Protein AF-A0A3D8VDT6-F1 (afdb_monomer_lite)

Foldseek 3Di:
DPLDADPQWDKDWDQDPPQLKIKIWIAHNVRDIDIDIDHNDPCRVVVSVVVVSCCSVVSPD

Sequence (61 aa):
MGDSLPPGWHIEIETDDASGGSTLALVRPDGQRVEWHADASPDAPELLRELAQDIIRSGRG

Secondary structure (DSSP, 8-state):
---PPSTT-EEEEEE-TTT--EEEEEEPTTS-EEEEEEPS-TTHHHHHHHHHHHHHHHTT-

Radius of gyration: 12.21 Å; chains: 1; bounding box: 35×17×31 Å

Structure (mmCIF, N/CA/C/O backbone):
data_AF-A0A3D8VDT6-F1
#
_entry.id   AF-A0A3D8VDT6-F1
#
loop_
_atom_site.group_PDB
_atom_site.id
_atom_site.type_symbol
_atom_site.label_atom_id
_atom_site.label_alt_id
_atom_site.label_comp_id
_atom_site.label_asym_id
_atom_site.label_entity_id
_atom_site.label_seq_id
_atom_site.pdbx_PDB_ins_code
_atom_site.Cartn_x
_atom_site.Cartn_y
_atom_site.Cartn_z
_atom_site.occupancy
_atom_site.B_iso_or_equiv
_atom_site.auth_seq_id
_atom_site.auth_comp_id
_atom_site.auth_asym_id
_atom_site.auth_atom_id
_atom_site.pdbx_PDB_model_num
ATOM 1 N N . MET A 1 1 ? -17.925 10.210 -5.050 1.00 44.22 1 MET A N 1
ATOM 2 C CA . MET A 1 1 ? -17.375 8.847 -5.159 1.00 44.22 1 MET A CA 1
ATOM 3 C C . MET A 1 1 ? -16.213 8.779 -4.195 1.00 44.22 1 MET A C 1
ATOM 5 O O . MET A 1 1 ? -15.182 9.373 -4.467 1.00 44.22 1 MET A O 1
ATOM 9 N N . GLY A 1 2 ? -16.462 8.252 -2.999 1.00 41.47 2 GLY A N 1
ATOM 10 C CA . GLY A 1 2 ? -15.429 7.994 -2.004 1.00 41.47 2 GLY A CA 1
ATOM 11 C C . GLY A 1 2 ? -15.260 6.491 -1.941 1.00 41.47 2 GLY A C 1
ATOM 12 O O . GLY A 1 2 ? -15.920 5.840 -1.138 1.00 41.47 2 GLY A O 1
ATOM 13 N N . ASP A 1 3 ? -14.459 5.943 -2.848 1.00 54.06 3 ASP A N 1
ATOM 14 C CA . ASP A 1 3 ? -13.939 4.582 -2.753 1.00 54.06 3 ASP A CA 1
ATOM 15 C C . ASP A 1 3 ? -12.887 4.609 -1.637 1.00 54.06 3 ASP A C 1
ATOM 17 O O . ASP A 1 3 ? -11.684 4.708 -1.863 1.00 54.06 3 ASP A O 1
ATOM 21 N N . SER A 1 4 ? -13.374 4.722 -0.403 1.00 62.16 4 SER A N 1
ATOM 22 C CA . SER A 1 4 ? -12.552 4.881 0.785 1.00 62.16 4 SER A CA 1
ATOM 23 C C . SER A 1 4 ? -12.458 3.537 1.473 1.00 62.16 4 SER A C 1
ATOM 25 O O . SER A 1 4 ? -13.473 2.915 1.789 1.00 62.16 4 SER A O 1
ATOM 27 N N . LEU A 1 5 ? -11.218 3.108 1.691 1.00 73.69 5 LEU A N 1
ATOM 28 C CA . LEU A 1 5 ? -10.893 1.971 2.534 1.00 73.69 5 LEU A CA 1
ATOM 29 C C . LEU A 1 5 ? -11.644 2.062 3.875 1.00 73.69 5 LEU A C 1
ATOM 31 O O . LEU A 1 5 ? -11.986 3.170 4.315 1.00 73.69 5 LEU A O 1
ATOM 35 N N . PRO A 1 6 ? -11.881 0.924 4.553 1.00 79.94 6 PRO A N 1
ATOM 36 C CA . PRO A 1 6 ? -12.453 0.942 5.890 1.00 79.94 6 PRO A CA 1
ATOM 37 C C . PRO A 1 6 ? -11.680 1.915 6.797 1.00 79.94 6 PRO A C 1
ATOM 39 O O . PRO A 1 6 ? -10.475 2.107 6.614 1.00 79.94 6 PRO A O 1
ATOM 42 N N . PRO A 1 7 ? -12.334 2.546 7.784 1.00 78.94 7 PRO A N 1
ATOM 43 C CA . PRO A 1 7 ? -11.675 3.538 8.624 1.00 78.94 7 PRO A CA 1
ATOM 44 C C . PRO A 1 7 ? -10.404 2.962 9.268 1.00 78.94 7 PRO A C 1
ATOM 46 O O . PRO A 1 7 ? -10.428 1.898 9.887 1.00 78.94 7 PRO A O 1
ATOM 49 N N . GLY A 1 8 ? -9.285 3.669 9.086 1.00 81.81 8 GLY A N 1
ATOM 50 C CA . GLY A 1 8 ? -7.962 3.281 9.588 1.00 81.81 8 GLY A CA 1
ATOM 51 C C . GLY A 1 8 ? -7.140 2.382 8.658 1.00 81.81 8 GLY A C 1
ATOM 52 O O . GLY A 1 8 ? -5.961 2.162 8.925 1.00 81.81 8 GLY A O 1
ATOM 53 N N . TRP A 1 9 ? -7.716 1.899 7.557 1.00 86.62 9 TRP A N 1
ATOM 54 C CA . TRP A 1 9 ? -6.962 1.217 6.511 1.00 86.62 9 TRP A CA 1
ATOM 55 C C . TRP A 1 9 ? -6.305 2.250 5.598 1.00 86.62 9 TRP A C 1
ATOM 57 O O . TRP A 1 9 ? -6.936 3.230 5.195 1.00 86.62 9 TRP A O 1
ATOM 67 N N . HIS A 1 10 ? -5.045 2.018 5.251 1.00 87.75 10 HIS A N 1
ATOM 68 C CA . HIS A 1 10 ? -4.335 2.817 4.260 1.00 87.75 10 HIS A CA 1
ATOM 69 C C . HIS A 1 10 ? -3.439 1.931 3.404 1.00 87.75 10 HIS A C 1
ATOM 71 O O . HIS A 1 10 ? -3.031 0.844 3.812 1.00 87.75 10 HIS A O 1
ATOM 77 N N . ILE A 1 11 ? -3.184 2.398 2.189 1.00 86.94 11 ILE A N 1
ATOM 78 C CA . ILE A 1 11 ? -2.324 1.730 1.223 1.00 86.94 11 ILE A CA 1
ATOM 79 C C . ILE A 1 11 ? -1.079 2.590 1.044 1.00 86.94 11 ILE A C 1
ATOM 81 O O . ILE A 1 11 ? -1.188 3.793 0.806 1.00 86.94 11 ILE A O 1
ATOM 85 N N . GLU A 1 12 ? 0.083 1.961 1.144 1.00 88.88 12 GLU A N 1
ATOM 86 C CA . GLU A 1 12 ? 1.386 2.545 0.850 1.00 88.88 12 GLU A CA 1
ATOM 87 C C . GLU A 1 12 ? 1.918 1.873 -0.425 1.00 88.88 12 GLU A C 1
ATOM 89 O O . GLU A 1 12 ? 1.845 0.653 -0.563 1.00 88.88 12 GLU A O 1
ATOM 94 N N . ILE A 1 13 ? 2.401 2.659 -1.388 1.00 85.56 13 ILE A N 1
ATOM 95 C CA . ILE A 1 13 ? 3.059 2.142 -2.595 1.00 85.56 13 ILE A CA 1
ATOM 96 C C . ILE A 1 13 ? 4.476 2.687 -2.581 1.00 85.56 13 ILE A C 1
ATOM 98 O O . ILE A 1 13 ? 4.670 3.902 -2.611 1.00 85.56 13 ILE A O 1
ATOM 102 N N . GLU A 1 14 ? 5.44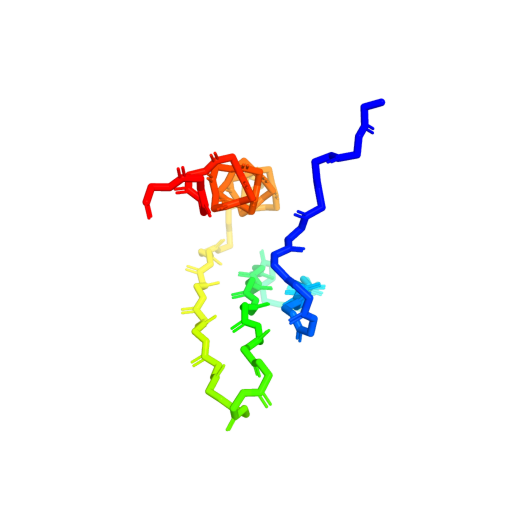6 1.785 -2.538 1.00 86.38 14 GLU A N 1
ATOM 103 C CA . GLU A 1 14 ? 6.861 2.099 -2.659 1.00 86.38 14 GLU A CA 1
ATOM 104 C C . GLU A 1 14 ? 7.355 1.591 -4.012 1.00 86.38 14 GLU A C 1
ATOM 106 O O . GLU A 1 14 ? 7.113 0.447 -4.395 1.00 86.38 14 GLU A O 1
ATOM 111 N N . THR A 1 15 ? 8.018 2.453 -4.771 1.00 83.62 15 THR A N 1
ATOM 112 C CA . THR A 1 15 ? 8.631 2.083 -6.048 1.00 83.62 15 THR A CA 1
ATOM 113 C C . THR A 1 15 ? 10.129 2.216 -5.876 1.00 83.62 15 THR A C 1
ATOM 115 O O . THR A 1 15 ? 10.628 3.314 -5.632 1.00 83.62 15 THR A O 1
ATOM 118 N N . ASP A 1 16 ? 10.834 1.094 -5.966 1.00 81.50 16 ASP A N 1
ATOM 119 C CA . ASP A 1 16 ? 12.283 1.071 -5.872 1.00 81.50 16 ASP A CA 1
ATOM 120 C C . ASP A 1 16 ? 12.874 1.252 -7.271 1.00 81.50 16 ASP A C 1
ATOM 122 O O . ASP A 1 16 ? 12.892 0.335 -8.093 1.00 81.50 16 ASP A O 1
ATOM 126 N N . ASP A 1 17 ? 13.352 2.464 -7.545 1.00 71.69 17 ASP A N 1
ATOM 127 C CA . ASP A 1 17 ? 13.960 2.829 -8.830 1.00 71.69 17 ASP A CA 1
ATOM 128 C C . ASP A 1 17 ? 15.256 2.035 -9.099 1.00 71.69 17 ASP A C 1
ATOM 130 O O . ASP A 1 17 ? 15.599 1.759 -10.245 1.00 71.69 17 ASP A O 1
ATOM 134 N N . ALA A 1 18 ? 15.950 1.593 -8.040 1.00 78.94 18 ALA A N 1
ATOM 135 C CA . ALA A 1 18 ? 17.202 0.845 -8.145 1.00 78.94 18 ALA A CA 1
ATOM 136 C 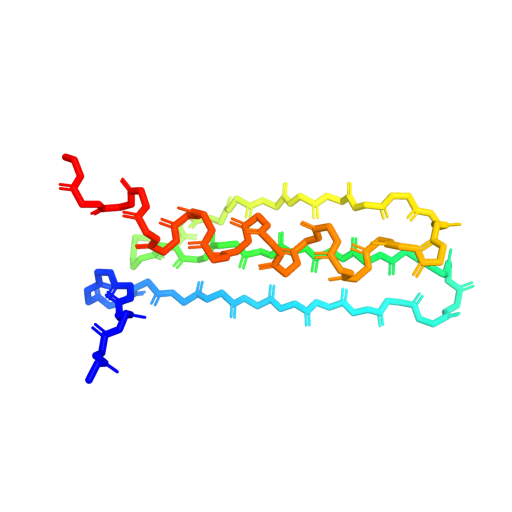C . ALA A 1 18 ? 17.002 -0.616 -8.588 1.00 78.94 18 ALA A C 1
ATOM 138 O O . ALA A 1 18 ? 17.791 -1.138 -9.377 1.00 78.94 18 ALA A O 1
ATOM 139 N N . SER A 1 19 ? 15.955 -1.273 -8.091 1.00 68.25 19 SER A N 1
ATOM 140 C CA . SER A 1 19 ? 15.606 -2.659 -8.422 1.00 68.25 19 SER A CA 1
ATOM 141 C C . SER A 1 19 ? 14.580 -2.745 -9.551 1.00 68.25 19 SER A C 1
ATOM 143 O O . SER A 1 19 ? 14.307 -3.840 -10.033 1.00 68.25 19 SER A O 1
ATOM 145 N N . GLY A 1 20 ? 13.974 -1.619 -9.945 1.00 75.94 20 GLY A N 1
ATOM 146 C CA . GLY A 1 20 ? 12.831 -1.568 -10.861 1.00 75.94 20 GLY A CA 1
ATOM 147 C C . GLY A 1 20 ? 11.564 -2.219 -10.296 1.00 75.94 20 GLY A C 1
ATOM 148 O O . GLY A 1 20 ? 10.561 -2.332 -10.997 1.00 75.94 20 GLY A O 1
ATOM 149 N N . GLY A 1 21 ? 11.615 -2.673 -9.044 1.00 85.62 21 GLY A N 1
ATOM 150 C CA . GLY A 1 21 ? 10.531 -3.354 -8.361 1.00 85.62 21 GLY A CA 1
ATOM 151 C C . GLY A 1 21 ? 9.564 -2.355 -7.749 1.00 85.62 21 GLY A C 1
ATOM 152 O O . GLY A 1 21 ? 9.927 -1.242 -7.367 1.00 85.62 21 GLY A O 1
ATOM 153 N N . SER A 1 22 ? 8.308 -2.761 -7.631 1.00 89.38 22 SER A N 1
ATOM 154 C CA . SER A 1 22 ? 7.314 -1.997 -6.884 1.00 89.38 22 SER A CA 1
ATOM 155 C C . SER A 1 22 ? 6.743 -2.862 -5.769 1.00 89.38 22 SER A C 1
ATOM 157 O O . SER A 1 22 ? 6.545 -4.065 -5.937 1.00 89.38 22 SER A O 1
ATOM 159 N N . THR A 1 23 ? 6.469 -2.244 -4.629 1.00 89.81 23 THR A N 1
ATOM 160 C CA . THR A 1 23 ? 5.892 -2.892 -3.457 1.00 89.81 23 THR A CA 1
ATOM 161 C C . THR A 1 23 ? 4.628 -2.149 -3.053 1.00 89.81 23 THR A C 1
ATOM 163 O O . THR A 1 23 ? 4.624 -0.933 -2.875 1.00 89.81 23 THR A O 1
ATOM 166 N N . LEU A 1 24 ? 3.536 -2.890 -2.909 1.00 89.94 24 LEU A N 1
ATOM 167 C CA . LEU A 1 24 ? 2.271 -2.407 -2.370 1.00 89.94 24 LEU A CA 1
ATOM 168 C C . LEU A 1 24 ? 2.124 -2.945 -0.953 1.00 89.94 24 LEU A C 1
ATOM 170 O O . LEU A 1 24 ? 2.154 -4.157 -0.763 1.00 89.94 24 LEU A O 1
ATOM 174 N N . ALA A 1 25 ? 1.895 -2.075 0.021 1.00 91.44 25 ALA A N 1
ATOM 175 C CA . ALA A 1 25 ? 1.597 -2.456 1.391 1.00 91.44 25 ALA A CA 1
ATOM 176 C C . ALA A 1 25 ? 0.194 -1.982 1.783 1.00 91.44 25 ALA A C 1
ATOM 178 O O . ALA A 1 25 ? -0.129 -0.798 1.722 1.00 91.44 25 ALA A O 1
ATOM 179 N N . LEU A 1 26 ? -0.650 -2.911 2.223 1.00 90.69 26 LEU A N 1
ATOM 180 C CA . LEU A 1 26 ? -1.932 -2.608 2.845 1.00 90.69 26 LEU A CA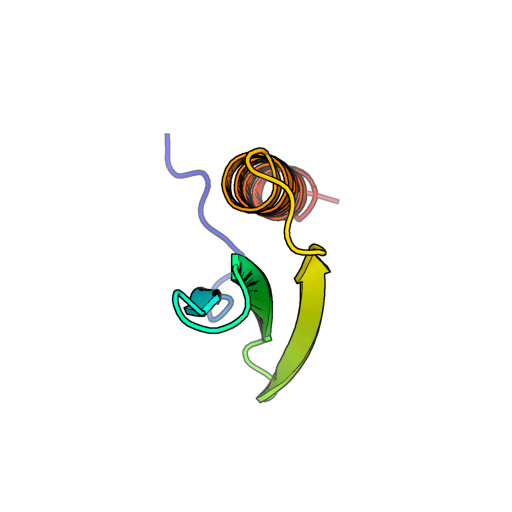 1
ATOM 181 C C . LEU A 1 26 ? -1.776 -2.656 4.357 1.00 90.69 26 LEU A C 1
ATOM 183 O O . LEU A 1 26 ? -1.517 -3.717 4.931 1.00 90.69 26 LEU A O 1
ATOM 187 N N . VAL A 1 27 ? -1.986 -1.517 5.003 1.00 90.31 27 VAL A N 1
ATOM 188 C CA . VAL A 1 27 ? -1.855 -1.370 6.447 1.00 90.31 27 VAL A CA 1
ATOM 189 C C . VAL A 1 27 ? -3.235 -1.344 7.083 1.00 90.31 27 VAL A C 1
ATOM 191 O O . VAL A 1 27 ? -4.066 -0.479 6.797 1.00 90.31 27 VAL A O 1
ATOM 194 N N . ARG A 1 28 ? -3.481 -2.315 7.961 1.00 88.56 28 ARG A N 1
ATOM 195 C CA . ARG A 1 28 ? -4.702 -2.415 8.761 1.0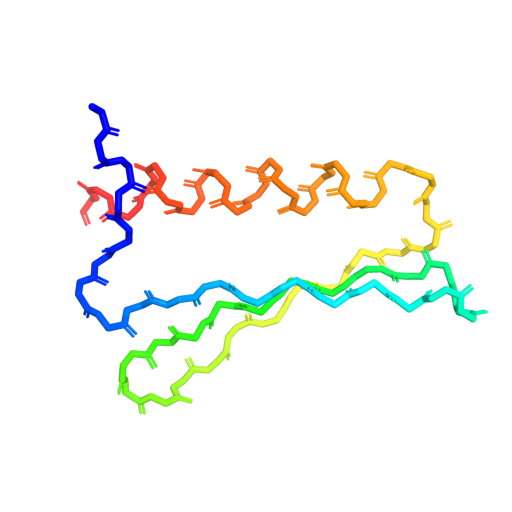0 88.56 28 ARG A CA 1
ATOM 196 C C . ARG A 1 28 ? -4.569 -1.568 10.034 1.00 88.56 28 ARG A C 1
ATOM 198 O O . ARG A 1 28 ? -3.462 -1.410 10.547 1.00 88.56 28 ARG A O 1
ATOM 205 N N . PRO A 1 29 ? -5.685 -1.103 10.619 1.00 85.50 29 PRO A N 1
ATOM 206 C CA . PRO A 1 29 ? -5.677 -0.330 11.863 1.00 85.50 29 PRO A CA 1
ATOM 207 C C . PRO A 1 29 ? -5.148 -1.114 13.071 1.00 85.50 29 PRO A C 1
ATOM 209 O O . PRO A 1 29 ? -4.697 -0.508 14.034 1.00 85.50 29 PRO A O 1
ATOM 212 N N . ASP A 1 30 ? -5.171 -2.448 13.010 1.00 89.19 30 ASP A N 1
ATOM 213 C CA . ASP A 1 30 ? -4.591 -3.337 14.027 1.00 89.19 30 ASP A CA 1
ATOM 214 C C . ASP A 1 30 ? -3.046 -3.394 13.962 1.00 89.19 30 ASP A C 1
ATOM 216 O O . ASP A 1 30 ? -2.399 -4.054 14.765 1.00 89.19 30 ASP A O 1
ATOM 220 N N . GLY A 1 31 ? -2.430 -2.712 12.987 1.00 85.94 31 GLY A N 1
ATOM 221 C CA . GLY A 1 31 ? -0.984 -2.736 12.742 1.00 85.94 31 GLY A CA 1
ATOM 222 C C . GLY A 1 31 ? -0.525 -3.880 11.834 1.00 85.94 31 GLY A C 1
ATOM 223 O O . GLY A 1 31 ? 0.645 -3.942 11.463 1.00 85.94 31 GLY A O 1
ATOM 224 N N . GLN A 1 32 ? -1.434 -4.769 11.427 1.00 89.56 32 GLN A N 1
ATOM 225 C CA . GLN A 1 32 ? -1.132 -5.821 10.461 1.00 89.56 32 GLN A CA 1
ATOM 226 C C . GLN A 1 32 ? -0.906 -5.231 9.064 1.00 89.56 32 GLN A C 1
ATOM 228 O O . GLN A 1 32 ? -1.748 -4.497 8.543 1.00 89.56 32 GLN A O 1
ATOM 233 N N . ARG A 1 33 ? 0.213 -5.607 8.442 1.00 91.19 33 ARG A N 1
ATOM 234 C CA . ARG A 1 33 ? 0.580 -5.218 7.080 1.00 91.19 33 ARG A CA 1
ATOM 235 C C . ARG A 1 33 ? 0.555 -6.426 6.156 1.00 91.19 33 ARG A C 1
ATOM 237 O O . ARG A 1 33 ? 0.978 -7.512 6.546 1.00 91.19 33 ARG A O 1
ATOM 244 N N . VAL A 1 34 ? 0.020 -6.234 4.957 1.00 89.38 34 VAL A N 1
ATOM 245 C CA . VAL A 1 34 ? 0.081 -7.219 3.874 1.00 89.38 34 VAL A CA 1
ATOM 246 C C . VAL A 1 34 ? 0.832 -6.580 2.722 1.00 89.38 34 VAL A C 1
ATOM 248 O O . VAL A 1 34 ? 0.445 -5.504 2.276 1.00 89.38 34 VAL A O 1
ATOM 251 N N . GLU A 1 35 ? 1.906 -7.224 2.283 1.00 91.50 35 GLU A N 1
ATOM 252 C CA . GLU A 1 35 ? 2.812 -6.703 1.264 1.00 91.50 35 GLU A CA 1
ATOM 253 C C . GLU A 1 35 ? 2.731 -7.560 0.002 1.00 91.50 35 GLU A C 1
ATOM 255 O O . GLU A 1 35 ? 2.727 -8.793 0.062 1.00 91.50 35 GLU A O 1
ATOM 260 N N . TRP A 1 36 ? 2.671 -6.895 -1.146 1.00 89.12 36 TRP A N 1
ATOM 261 C CA . TRP A 1 36 ? 2.741 -7.508 -2.462 1.00 89.12 36 TRP A CA 1
ATOM 262 C C . TRP A 1 36 ? 3.910 -6.899 -3.215 1.00 89.12 36 TRP A C 1
ATOM 264 O O . TRP A 1 36 ? 3.944 -5.692 -3.453 1.00 89.12 36 TRP A O 1
ATOM 274 N N . HIS A 1 37 ? 4.847 -7.752 -3.609 1.00 87.56 37 HIS A N 1
ATOM 275 C CA . HIS A 1 37 ? 5.972 -7.365 -4.445 1.00 87.56 37 HIS A CA 1
ATOM 276 C C . HIS A 1 37 ? 5.643 -7.687 -5.895 1.00 87.56 37 HIS A C 1
ATOM 278 O O . HIS A 1 37 ? 5.288 -8.822 -6.225 1.00 87.56 37 HIS A O 1
ATOM 284 N N . ALA A 1 38 ? 5.770 -6.685 -6.752 1.00 84.56 38 ALA A N 1
ATOM 285 C CA . ALA A 1 38 ? 5.803 -6.876 -8.186 1.00 84.56 38 ALA A CA 1
ATOM 286 C C . ALA A 1 38 ? 7.266 -6.884 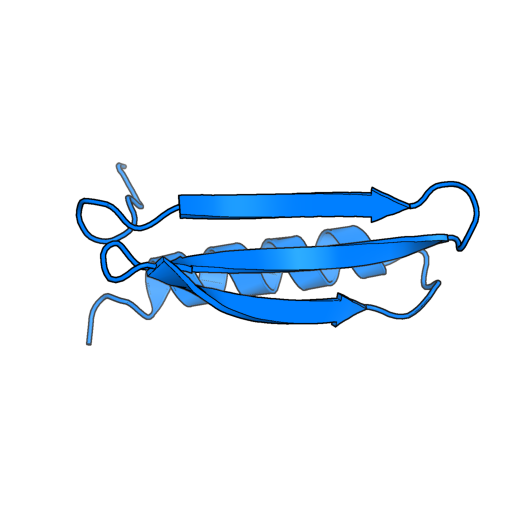-8.640 1.00 84.56 38 ALA A C 1
ATOM 288 O O . ALA A 1 38 ? 8.067 -6.050 -8.210 1.00 84.56 38 ALA A O 1
ATOM 289 N N . ASP A 1 39 ? 7.593 -7.856 -9.493 1.00 80.25 39 ASP A N 1
ATOM 290 C CA . ASP A 1 39 ? 8.906 -7.987 -10.126 1.00 80.25 39 ASP A CA 1
ATOM 291 C C . ASP A 1 39 ? 9.253 -6.729 -10.943 1.00 80.25 39 ASP A C 1
ATOM 293 O O . ASP A 1 39 ? 8.388 -5.877 -11.160 1.00 80.25 39 ASP A O 1
ATOM 297 N N . ALA A 1 40 ? 10.494 -6.618 -11.424 1.00 72.50 40 ALA A N 1
ATOM 298 C CA . ALA A 1 40 ? 10.982 -5.487 -12.210 1.00 72.50 40 ALA A CA 1
ATOM 299 C C . ALA A 1 40 ? 10.392 -5.490 -13.632 1.00 72.50 40 ALA A C 1
ATOM 301 O O . ALA A 1 40 ? 11.084 -5.635 -14.639 1.00 72.50 40 ALA A O 1
ATOM 302 N N . SER A 1 41 ? 9.072 -5.387 -13.711 1.00 78.00 41 SER A N 1
ATOM 303 C CA . SER A 1 41 ? 8.309 -5.271 -14.940 1.00 78.00 41 SER A CA 1
ATOM 304 C C . SER A 1 41 ? 7.910 -3.813 -15.136 1.00 78.00 41 SER A C 1
ATOM 306 O O . SER A 1 41 ? 7.518 -3.157 -14.171 1.00 78.00 41 SER A O 1
ATOM 308 N N . PRO A 1 42 ? 7.940 -3.291 -16.371 1.00 78.12 42 PRO A N 1
ATOM 309 C CA . PRO A 1 42 ? 7.478 -1.929 -16.641 1.00 78.12 42 PRO A CA 1
ATOM 310 C C . PRO A 1 42 ? 6.006 -1.728 -16.240 1.00 78.12 42 PRO A C 1
ATOM 312 O O . PRO A 1 42 ? 5.622 -0.629 -15.853 1.00 78.12 42 PRO A O 1
ATOM 315 N N . ASP A 1 43 ? 5.210 -2.801 -16.255 1.00 83.81 43 ASP A N 1
ATOM 316 C CA . ASP A 1 43 ? 3.799 -2.815 -15.854 1.00 83.81 43 ASP A CA 1
ATOM 317 C C . ASP A 1 43 ? 3.582 -3.043 -14.343 1.00 83.81 43 ASP A C 1
ATOM 319 O O . ASP A 1 43 ? 2.451 -2.985 -13.864 1.00 83.81 43 ASP A O 1
ATOM 323 N N . ALA A 1 44 ? 4.639 -3.303 -13.564 1.00 83.62 44 ALA A N 1
ATOM 324 C CA . ALA A 1 44 ? 4.563 -3.527 -12.118 1.00 83.62 44 ALA A CA 1
ATOM 325 C C . ALA A 1 44 ? 3.776 -2.444 -11.351 1.00 83.62 44 ALA A C 1
ATOM 327 O O . ALA A 1 44 ? 2.877 -2.806 -10.583 1.00 83.62 44 ALA A O 1
ATOM 328 N N . PRO A 1 45 ? 4.030 -1.133 -11.548 1.00 80.81 45 PRO A N 1
ATOM 329 C CA . PRO A 1 45 ? 3.269 -0.095 -10.857 1.00 80.81 45 PRO A CA 1
ATOM 330 C C . PRO A 1 45 ? 1.789 -0.065 -11.266 1.00 80.81 45 PRO A C 1
ATOM 332 O O . PRO A 1 45 ? 0.935 0.207 -10.421 1.00 80.81 45 PRO A O 1
ATOM 335 N N . GLU A 1 46 ? 1.458 -0.366 -12.526 1.00 86.88 46 GLU A N 1
ATOM 336 C CA . GLU A 1 46 ? 0.064 -0.452 -12.980 1.00 86.88 46 GLU A CA 1
ATOM 337 C C . GLU A 1 46 ? -0.650 -1.660 -12.366 1.00 86.88 46 GLU A C 1
ATOM 339 O O . GLU A 1 46 ? -1.742 -1.505 -11.824 1.00 86.88 46 GLU A O 1
ATOM 344 N N . LEU A 1 47 ? -0.011 -2.833 -12.343 1.00 87.06 47 LEU A N 1
ATOM 345 C CA . LEU A 1 47 ? -0.564 -4.045 -11.729 1.00 87.06 47 LEU A CA 1
ATOM 346 C C . LEU A 1 47 ? -0.854 -3.856 -10.235 1.00 87.06 47 LEU A C 1
ATOM 348 O O . LEU A 1 47 ? -1.924 -4.235 -9.755 1.00 87.06 47 LEU A O 1
ATOM 352 N N . LEU A 1 48 ? 0.071 -3.242 -9.492 1.00 86.38 48 LEU A N 1
ATOM 353 C CA . LEU A 1 48 ? -0.129 -2.957 -8.068 1.00 86.38 48 LEU A CA 1
ATOM 354 C C . LEU A 1 48 ? -1.210 -1.906 -7.831 1.00 86.38 48 LEU A C 1
ATOM 356 O O . LEU A 1 48 ? -1.935 -1.980 -6.840 1.00 86.38 48 LEU A O 1
ATOM 360 N N . ARG A 1 49 ? -1.344 -0.937 -8.737 1.00 85.44 49 ARG A N 1
ATOM 361 C CA . ARG A 1 49 ? -2.404 0.067 -8.673 1.00 85.44 49 ARG A CA 1
ATOM 362 C C . ARG A 1 49 ? -3.778 -0.543 -8.937 1.00 85.44 49 ARG A C 1
ATOM 364 O O . ARG A 1 49 ? -4.709 -0.237 -8.196 1.00 85.44 49 ARG A O 1
ATOM 371 N N . GLU A 1 50 ? -3.900 -1.418 -9.930 1.00 89.06 50 GLU A N 1
ATOM 372 C CA . GLU A 1 50 ? -5.130 -2.172 -10.196 1.00 89.06 50 GLU A CA 1
ATOM 373 C C . GLU A 1 50 ? -5.489 -3.061 -8.999 1.00 89.06 50 GLU A C 1
ATOM 375 O O . GLU A 1 50 ? -6.628 -3.039 -8.537 1.00 89.06 50 GLU A O 1
ATOM 380 N N . LEU A 1 51 ? -4.505 -3.760 -8.421 1.00 85.69 51 LEU A N 1
ATOM 381 C CA . LEU A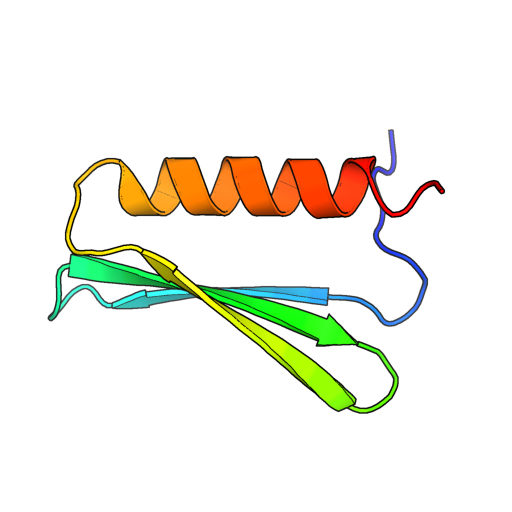 1 51 ? -4.688 -4.557 -7.206 1.00 85.69 51 LEU A CA 1
ATOM 382 C C . LEU A 1 51 ? -5.147 -3.694 -6.022 1.00 85.69 51 LEU A C 1
ATOM 384 O O . LEU A 1 51 ? -6.071 -4.070 -5.306 1.00 85.69 51 LEU A O 1
ATOM 388 N N . ALA A 1 52 ? -4.545 -2.519 -5.826 1.00 84.56 52 ALA A N 1
ATOM 389 C CA . ALA A 1 52 ? -4.957 -1.575 -4.793 1.00 84.56 52 ALA A CA 1
ATOM 390 C C . ALA A 1 52 ? -6.421 -1.147 -4.976 1.00 84.56 52 ALA A C 1
ATOM 392 O O . ALA A 1 52 ? -7.185 -1.137 -4.012 1.00 84.56 52 ALA A O 1
ATOM 393 N N . GLN A 1 53 ? -6.833 -0.830 -6.207 1.00 85.88 53 GLN A N 1
ATOM 394 C CA . GLN A 1 53 ? -8.223 -0.482 -6.507 1.00 85.88 53 GLN A CA 1
ATOM 395 C C . GLN A 1 53 ? -9.178 -1.655 -6.309 1.00 85.88 53 GLN A C 1
ATOM 397 O O . GLN A 1 53 ? -10.281 -1.452 -5.797 1.00 85.88 53 GLN A O 1
ATOM 402 N N . ASP A 1 54 ? -8.765 -2.865 -6.674 1.00 85.81 54 ASP A N 1
ATOM 403 C CA . ASP A 1 54 ? -9.552 -4.070 -6.448 1.00 85.81 54 ASP A CA 1
ATOM 404 C C . ASP A 1 54 ? -9.734 -4.338 -4.952 1.00 85.81 54 ASP A C 1
ATOM 406 O O . ASP A 1 54 ? -10.857 -4.545 -4.511 1.00 85.81 54 ASP A O 1
ATOM 410 N N . ILE A 1 55 ? -8.686 -4.190 -4.134 1.00 82.00 55 ILE A N 1
ATOM 411 C CA . ILE A 1 55 ? -8.767 -4.293 -2.667 1.00 82.00 55 ILE A CA 1
ATOM 412 C C . ILE A 1 55 ? -9.738 -3.253 -2.097 1.00 82.00 55 ILE A C 1
ATOM 414 O O . ILE A 1 55 ? -10.595 -3.590 -1.277 1.00 82.00 55 ILE A O 1
ATOM 418 N N . ILE A 1 56 ? -9.642 -1.995 -2.542 1.00 81.38 56 ILE A N 1
ATOM 419 C CA . ILE A 1 56 ? -10.557 -0.921 -2.124 1.00 81.38 56 ILE A CA 1
ATOM 420 C C . ILE A 1 56 ? -12.004 -1.274 -2.500 1.00 81.38 56 ILE A C 1
ATOM 422 O O . ILE A 1 56 ? -12.916 -1.109 -1.690 1.00 81.38 56 ILE A O 1
ATOM 426 N N . ARG A 1 57 ? -12.219 -1.789 -3.715 1.00 80.88 57 ARG A N 1
ATOM 427 C CA . ARG A 1 57 ? -13.541 -2.163 -4.233 1.00 80.88 57 ARG A CA 1
ATOM 428 C C . ARG A 1 57 ? -14.097 -3.422 -3.560 1.00 80.88 57 ARG A C 1
ATOM 430 O O . ARG A 1 57 ? -15.304 -3.503 -3.329 1.00 80.88 57 ARG A O 1
ATOM 437 N N . SER A 1 58 ? -13.238 -4.391 -3.256 1.00 72.31 58 SER A N 1
ATOM 438 C CA . SER A 1 58 ? -13.582 -5.710 -2.721 1.00 72.31 58 SER A CA 1
ATOM 439 C C . SER A 1 58 ? -13.690 -5.729 -1.196 1.00 72.31 58 SER A C 1
ATOM 441 O O . SER A 1 58 ? -14.355 -6.613 -0.664 1.00 72.31 58 SER A O 1
ATOM 443 N N . GLY A 1 59 ? -13.164 -4.727 -0.480 1.00 63.16 59 GLY A N 1
ATOM 444 C CA . GLY A 1 59 ? -13.415 -4.502 0.956 1.00 63.16 59 GLY A CA 1
ATOM 445 C C . GLY A 1 59 ? -14.882 -4.201 1.322 1.00 63.16 59 GLY A C 1
ATOM 446 O O . GLY A 1 59 ? -15.167 -3.771 2.436 1.00 63.16 59 GLY A O 1
ATOM 447 N N . ARG A 1 60 ? -15.811 -4.405 0.380 1.00 52.38 60 ARG A N 1
ATOM 448 C CA . ARG A 1 60 ? -17.261 -4.211 0.484 1.00 52.38 60 ARG A CA 1
ATOM 449 C C . ARG A 1 60 ? -18.032 -5.494 0.866 1.00 52.38 60 ARG A C 1
ATOM 451 O O . ARG A 1 60 ? -19.261 -5.458 0.841 1.00 52.38 60 ARG A O 1
ATOM 458 N N . GLY A 1 61 ? -17.344 -6.607 1.141 1.00 38.72 61 GLY A N 1
ATOM 459 C CA . GLY A 1 61 ? -17.935 -7.928 1.422 1.00 38.72 61 GLY A CA 1
ATOM 460 C C . GLY A 1 61 ? -18.055 -8.259 2.900 1.00 38.72 61 GLY A C 1
ATOM 461 O O . GLY A 1 61 ? -17.023 -8.152 3.596 1.00 38.72 61 GLY A O 1
#

Organism: NCBI:txid453783

pLDDT: mean 80.37, std 12.21, range [38.72, 91.5]